Protein AF-E0LW92-F1 (afdb_monomer_lite)

pLDDT: mean 80.27, std 16.22, range [37.31, 95.62]

Radius of gyration: 15.67 Å; chains: 1; bounding box: 25×36×48 Å

Foldseek 3Di:
DQPQQQDPQPFDKDWDADPNDIWIWTWADDPPDHTDTHTDDPVVVVVSVCVRRPHPDPPPPD

Secondary structure (DSSP, 8-state):
-----------EEEEEEETTEEEEEEEE--TTSPPEEEEE-HHHHHHHHHHHTPPPPPP---

Structure (mmCIF, N/CA/C/O backbone):
data_AF-E0LW92-F1
#
_entry.id   AF-E0LW92-F1
#
loop_
_atom_site.group_PDB
_atom_site.id
_atom_site.type_symbol
_atom_site.label_atom_id
_atom_site.label_alt_id
_atom_site.label_comp_id
_atom_site.label_asym_id
_atom_site.label_entity_id
_atom_site.label_seq_id
_atom_site.pdbx_PDB_ins_code
_atom_site.Cartn_x
_atom_site.Cartn_y
_atom_site.Cartn_z
_atom_site.occupancy
_atom_site.B_iso_or_equiv
_atom_site.auth_seq_id
_atom_site.auth_comp_id
_atom_site.auth_asym_id
_atom_site.auth_atom_id
_atom_site.pdbx_PDB_model_num
ATOM 1 N N . MET A 1 1 ? -15.120 22.951 13.857 1.00 37.31 1 MET A N 1
ATOM 2 C CA . MET A 1 1 ? -14.280 22.047 13.040 1.00 37.31 1 MET A CA 1
ATOM 3 C C . MET A 1 1 ? -12.929 21.915 13.715 1.00 37.31 1 MET A C 1
ATOM 5 O O . MET A 1 1 ? -12.224 22.909 13.809 1.00 37.31 1 MET A O 1
ATOM 9 N N . SER A 1 2 ? -12.586 20.739 14.241 1.00 50.34 2 SER A N 1
ATOM 10 C CA . SER A 1 2 ? -11.219 20.491 14.711 1.00 50.34 2 SER A CA 1
ATOM 11 C C . SER A 1 2 ? -10.310 20.382 13.492 1.00 50.34 2 SER A C 1
ATOM 13 O O . SER A 1 2 ? -10.554 19.540 12.630 1.00 50.34 2 SER A O 1
ATOM 15 N N . ILE A 1 3 ? -9.295 21.240 13.412 1.00 49.31 3 ILE A N 1
ATOM 16 C CA . ILE A 1 3 ? -8.242 21.131 12.403 1.00 49.31 3 ILE A CA 1
ATOM 17 C C . ILE A 1 3 ? -7.507 19.822 12.693 1.00 49.31 3 ILE A C 1
ATOM 19 O O . ILE A 1 3 ? -6.782 19.703 13.680 1.00 49.31 3 ILE A O 1
ATOM 23 N N . VAL A 1 4 ? -7.763 18.804 11.876 1.00 58.06 4 VAL A N 1
ATOM 24 C CA . VAL A 1 4 ? -6.901 17.626 11.828 1.00 58.06 4 VAL A CA 1
ATOM 25 C C . VAL A 1 4 ? -5.590 18.122 11.229 1.00 58.06 4 VAL A C 1
ATOM 27 O O . VAL A 1 4 ? -5.602 18.676 10.131 1.00 58.06 4 VAL A O 1
ATOM 30 N N . SER A 1 5 ? -4.485 18.007 11.968 1.00 57.50 5 SER A N 1
ATOM 31 C CA . SER A 1 5 ? -3.162 18.314 11.423 1.00 57.50 5 SER A CA 1
ATOM 32 C C . SER A 1 5 ? -2.922 17.337 10.288 1.00 57.50 5 SER A C 1
ATOM 34 O O . SER A 1 5 ? -2.738 16.149 10.528 1.00 57.50 5 SER A O 1
ATOM 36 N N . GLN A 1 6 ? -2.981 17.819 9.052 1.00 59.00 6 GLN A N 1
ATOM 37 C CA . GLN A 1 6 ? -2.556 17.032 7.908 1.00 59.00 6 GLN A CA 1
ATOM 38 C C . GLN A 1 6 ? -1.031 17.012 7.949 1.00 59.00 6 GLN A C 1
ATOM 40 O O . GLN A 1 6 ? -0.371 17.941 7.480 1.00 59.00 6 GLN A O 1
ATOM 45 N N . ASN A 1 7 ? -0.467 15.981 8.580 1.00 63.66 7 ASN A N 1
ATOM 46 C CA . ASN A 1 7 ? 0.972 15.750 8.527 1.00 63.66 7 ASN A CA 1
ATOM 47 C C . ASN A 1 7 ? 1.405 15.644 7.058 1.00 63.66 7 ASN A C 1
ATOM 49 O O . ASN A 1 7 ? 0.625 15.242 6.193 1.00 63.66 7 ASN A O 1
ATOM 53 N N . ARG A 1 8 ? 2.657 15.998 6.745 1.00 67.19 8 ARG A N 1
ATOM 54 C CA . ARG A 1 8 ? 3.169 15.873 5.374 1.00 67.19 8 ARG A CA 1
ATOM 55 C C . ARG A 1 8 ? 2.972 14.430 4.898 1.00 67.19 8 ARG A C 1
ATOM 57 O O . ARG A 1 8 ? 3.390 13.500 5.583 1.00 67.19 8 ARG A O 1
ATOM 64 N N . ALA A 1 9 ? 2.337 14.253 3.738 1.00 65.50 9 ALA A N 1
ATOM 65 C CA . ALA A 1 9 ? 2.101 12.929 3.173 1.00 65.50 9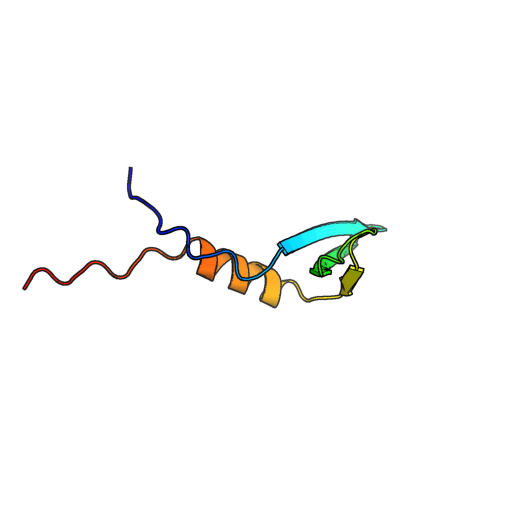 ALA A CA 1
ATOM 66 C C . ALA A 1 9 ? 3.444 12.198 2.993 1.00 65.50 9 ALA A C 1
ATOM 68 O O . ALA A 1 9 ? 4.279 12.607 2.188 1.00 65.50 9 ALA A O 1
ATOM 69 N N . VAL A 1 10 ? 3.651 11.138 3.778 1.00 71.75 10 VAL A N 1
ATOM 70 C CA . VAL A 1 10 ? 4.879 10.319 3.784 1.00 71.75 10 VAL A CA 1
ATOM 71 C C . VAL A 1 10 ? 4.934 9.317 2.629 1.00 71.75 10 VAL A C 1
ATOM 73 O O . VAL A 1 10 ? 5.985 8.752 2.346 1.00 71.75 10 VAL A O 1
ATOM 76 N N . GLY A 1 11 ? 3.819 9.112 1.932 1.00 81.81 11 GLY A N 1
ATOM 77 C CA . GLY A 1 11 ? 3.734 8.238 0.773 1.00 81.81 11 GLY A CA 1
ATOM 78 C C . GLY A 1 11 ? 2.367 8.320 0.107 1.00 81.81 11 GLY A C 1
ATOM 79 O O . GLY A 1 11 ? 1.408 8.835 0.683 1.00 81.81 11 GLY A O 1
ATOM 80 N N . GLN A 1 12 ? 2.290 7.807 -1.116 1.00 89.69 12 GLN A N 1
ATOM 81 C CA . GLN A 1 12 ? 1.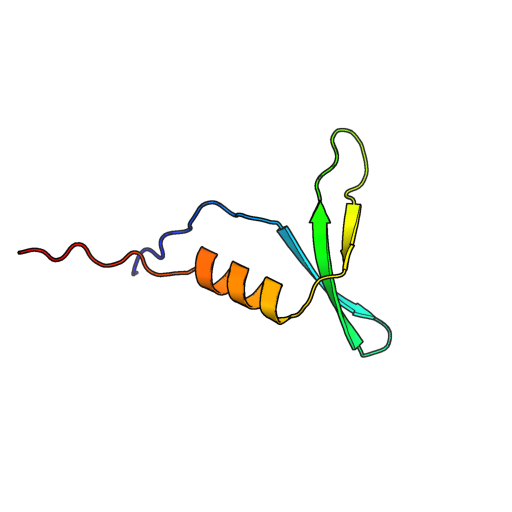041 7.628 -1.844 1.00 89.69 12 GLN A CA 1
ATOM 82 C C . GLN A 1 12 ? 0.755 6.135 -1.972 1.00 89.69 12 GLN A C 1
ATOM 84 O O . GLN A 1 12 ? 1.656 5.340 -2.235 1.00 89.69 12 GLN A O 1
ATOM 89 N N . PHE A 1 13 ? -0.505 5.755 -1.795 1.00 92.12 13 PHE A N 1
ATOM 90 C CA . PHE A 1 13 ? -0.930 4.362 -1.820 1.00 92.12 13 PHE A CA 1
ATOM 91 C C . PHE A 1 13 ? -2.118 4.189 -2.756 1.00 92.12 13 PHE A C 1
ATOM 93 O O . PHE A 1 13 ? -2.942 5.090 -2.918 1.00 92.12 13 PHE A O 1
ATOM 100 N N . ARG A 1 14 ? -2.223 3.002 -3.346 1.00 91.00 14 ARG A N 1
ATOM 101 C CA . ARG A 1 14 ? -3.346 2.564 -4.167 1.00 91.00 14 ARG A CA 1
ATOM 102 C C . ARG A 1 14 ? -3.944 1.310 -3.543 1.00 91.00 14 ARG A C 1
ATOM 104 O O . ARG A 1 14 ? -3.238 0.344 -3.275 1.00 91.00 14 ARG A O 1
ATOM 111 N N . CYS A 1 15 ? -5.256 1.322 -3.343 1.00 93.00 15 CYS A N 1
ATOM 112 C CA . CYS A 1 15 ? -6.032 0.142 -2.977 1.00 93.00 15 CYS A CA 1
ATOM 113 C C . CYS A 1 15 ? -6.939 -0.209 -4.157 1.00 93.00 15 CYS A C 1
ATOM 115 O O . CYS A 1 15 ? -7.648 0.660 -4.667 1.00 93.00 15 CYS A O 1
ATOM 117 N N . ARG A 1 16 ? -6.906 -1.461 -4.613 1.00 93.00 16 ARG A N 1
ATOM 118 C CA . ARG A 1 16 ? -7.786 -1.957 -5.681 1.00 93.00 16 ARG A CA 1
ATOM 119 C C . ARG A 1 16 ? -8.251 -3.376 -5.394 1.00 93.00 16 ARG A C 1
ATOM 121 O O . ARG A 1 16 ? -7.641 -4.085 -4.601 1.00 93.00 16 ARG A O 1
ATOM 128 N N . VAL A 1 17 ? -9.328 -3.790 -6.049 1.00 94.81 17 VAL A N 1
ATOM 129 C CA . VAL A 1 17 ? -9.794 -5.178 -6.020 1.00 94.81 17 VAL A CA 1
ATOM 130 C C . VAL A 1 17 ? -9.387 -5.839 -7.331 1.00 94.81 17 VAL A C 1
ATOM 132 O O . VAL A 1 17 ? -9.776 -5.373 -8.399 1.00 94.81 17 VAL A O 1
ATOM 135 N N . THR A 1 18 ? -8.613 -6.918 -7.248 1.00 92.81 18 THR A N 1
ATOM 136 C CA . THR A 1 18 ? -8.185 -7.725 -8.397 1.00 92.81 18 THR A CA 1
ATOM 137 C C . THR A 1 18 ? -8.630 -9.160 -8.156 1.00 92.81 18 THR A C 1
ATOM 139 O O . THR A 1 18 ? -8.277 -9.739 -7.133 1.00 92.81 18 THR A O 1
ATOM 142 N N . ALA A 1 19 ? -9.431 -9.724 -9.067 1.00 94.44 19 ALA A N 1
ATOM 143 C CA . ALA A 1 19 ? -9.981 -11.081 -8.942 1.00 94.44 19 ALA A CA 1
ATOM 144 C C . ALA A 1 19 ? -10.652 -11.359 -7.573 1.00 94.44 19 ALA A C 1
ATOM 146 O O . ALA A 1 19 ? -10.494 -12.425 -6.989 1.00 94.44 19 ALA A O 1
ATOM 147 N N . GLY A 1 20 ? -11.367 -10.368 -7.025 1.00 94.00 20 GLY A N 1
ATOM 148 C CA . GLY A 1 20 ? -12.039 -10.472 -5.722 1.00 94.00 20 GLY A CA 1
ATOM 149 C C . GLY A 1 20 ? -11.134 -10.271 -4.498 1.00 94.00 20 GLY A C 1
ATOM 150 O O . GLY A 1 20 ? -11.637 -10.203 -3.380 1.00 94.00 20 GLY A O 1
ATOM 151 N N . VAL A 1 21 ? -9.821 -10.105 -4.684 1.00 93.69 21 VAL A N 1
ATOM 152 C CA . VAL A 1 21 ? -8.853 -9.893 -3.600 1.00 93.69 21 VAL A CA 1
ATOM 153 C C . VAL A 1 21 ? -8.462 -8.419 -3.517 1.00 93.69 21 VA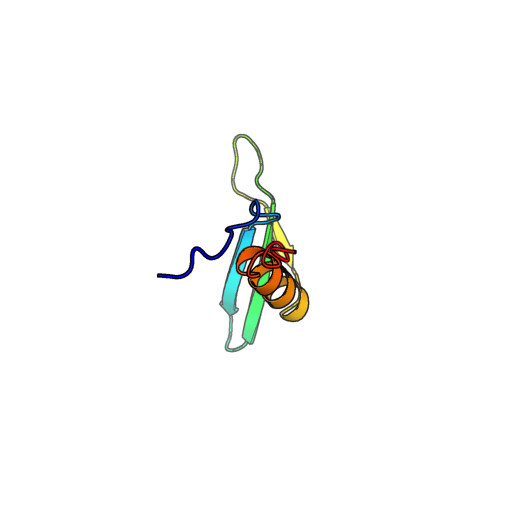L A C 1
ATOM 155 O O . VAL A 1 21 ? -8.212 -7.767 -4.532 1.00 93.69 21 VAL A O 1
ATOM 158 N N . ARG A 1 22 ? -8.393 -7.874 -2.295 1.00 94.06 22 ARG A N 1
ATOM 159 C CA . ARG A 1 22 ? -7.863 -6.522 -2.063 1.00 94.06 22 ARG A CA 1
ATOM 160 C C . ARG A 1 22 ? -6.349 -6.528 -2.238 1.00 94.06 22 ARG A C 1
ATOM 162 O O . ARG A 1 22 ? -5.645 -7.240 -1.529 1.00 94.06 22 ARG A O 1
ATOM 169 N N . VAL A 1 23 ? -5.868 -5.700 -3.153 1.00 95.38 23 VAL A N 1
ATOM 170 C CA . VAL A 1 23 ? -4.452 -5.483 -3.434 1.00 95.38 23 VAL A CA 1
ATOM 171 C C . VAL A 1 23 ? -4.082 -4.078 -2.982 1.00 95.38 23 VAL A C 1
ATOM 173 O O . VAL A 1 23 ? -4.768 -3.105 -3.309 1.00 95.38 23 VAL A O 1
ATOM 176 N N . TYR A 1 24 ? -2.992 -3.995 -2.229 1.00 95.62 24 TYR A N 1
ATOM 177 C CA . TYR A 1 24 ? -2.448 -2.754 -1.701 1.00 95.62 24 TYR A CA 1
ATOM 178 C C . TYR A 1 24 ? -1.087 -2.507 -2.344 1.00 95.62 24 TYR A C 1
ATOM 180 O O . TYR A 1 24 ? -0.220 -3.379 -2.327 1.00 95.62 24 TYR A O 1
ATOM 188 N N . GLU A 1 25 ? -0.904 -1.323 -2.917 1.00 95.31 25 GLU A N 1
ATOM 189 C CA . GLU A 1 25 ? 0.323 -0.926 -3.606 1.00 95.31 25 GLU A CA 1
ATOM 190 C C . GLU A 1 25 ? 0.795 0.430 -3.076 1.00 95.31 25 GLU A C 1
ATOM 192 O O . GLU A 1 25 ? -0.008 1.347 -2.887 1.00 95.31 25 GLU A O 1
ATOM 197 N N . GLN A 1 26 ? 2.097 0.577 -2.857 1.00 94.44 26 GLN A N 1
ATOM 198 C CA . GLN A 1 26 ? 2.728 1.878 -2.678 1.00 94.44 26 GLN A CA 1
ATOM 199 C C . GLN A 1 26 ? 3.105 2.441 -4.048 1.00 94.44 26 GLN A C 1
ATOM 201 O O . GLN A 1 26 ? 3.661 1.739 -4.894 1.00 94.44 26 GLN A O 1
ATOM 206 N N . ILE A 1 27 ? 2.794 3.715 -4.258 1.00 93.06 27 ILE A N 1
ATOM 207 C CA . ILE A 1 27 ? 3.130 4.447 -5.473 1.00 93.06 27 ILE A CA 1
ATOM 208 C C . ILE A 1 27 ? 4.497 5.094 -5.260 1.00 93.06 27 ILE A C 1
ATOM 210 O O . ILE A 1 27 ? 4.661 5.943 -4.382 1.00 93.06 27 ILE A O 1
ATOM 214 N N . ILE A 1 28 ? 5.470 4.692 -6.072 1.00 90.56 28 ILE A N 1
ATOM 215 C CA . ILE A 1 28 ? 6.800 5.292 -6.127 1.00 90.56 28 ILE A CA 1
ATOM 216 C C . ILE A 1 28 ? 6.828 6.209 -7.356 1.00 90.56 28 ILE A C 1
ATOM 218 O O . ILE A 1 28 ? 6.851 5.705 -8.486 1.00 90.56 28 ILE A O 1
ATOM 222 N N . PRO A 1 29 ? 6.761 7.540 -7.170 1.00 86.75 29 PRO A N 1
ATOM 223 C CA . PRO A 1 29 ? 6.781 8.469 -8.286 1.00 86.75 29 PRO A CA 1
ATOM 224 C C . PRO A 1 29 ? 8.127 8.398 -9.008 1.00 86.75 29 PRO A C 1
ATOM 226 O O . PRO A 1 29 ? 9.183 8.376 -8.374 1.00 86.75 29 PRO A O 1
ATOM 229 N N . VAL A 1 30 ? 8.079 8.370 -10.337 1.00 88.00 30 VAL A N 1
ATOM 230 C CA . VAL A 1 30 ? 9.263 8.370 -11.201 1.00 88.00 30 VAL A CA 1
ATOM 231 C C . VAL A 1 30 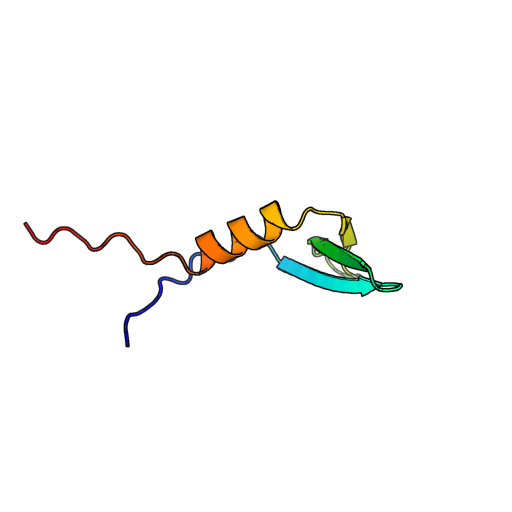? 9.217 9.620 -12.066 1.00 88.00 30 VAL A C 1
ATOM 233 O O . VAL A 1 30 ? 8.194 9.931 -12.673 1.00 88.00 30 VAL A O 1
ATOM 236 N N . THR A 1 31 ? 10.321 10.361 -12.125 1.00 86.69 31 THR A N 1
ATOM 237 C CA . THR A 1 31 ? 10.397 11.570 -12.950 1.00 86.69 31 THR A CA 1
ATOM 238 C C . THR A 1 31 ? 10.363 11.202 -14.432 1.00 86.69 31 THR A C 1
ATOM 240 O O . THR A 1 31 ? 11.191 10.422 -14.895 1.00 86.69 31 THR A O 1
ATOM 243 N N . GLY A 1 32 ? 9.435 11.801 -15.183 1.00 84.88 32 GLY A N 1
ATOM 244 C CA . GLY A 1 32 ? 9.389 11.684 -16.645 1.00 84.88 32 GLY A CA 1
ATOM 245 C C . GLY A 1 32 ? 8.780 10.386 -17.182 1.00 84.88 32 GLY A C 1
ATOM 246 O O . GLY A 1 32 ? 8.947 10.093 -18.362 1.00 84.88 32 GLY A O 1
ATOM 247 N N . GLY A 1 33 ? 8.071 9.613 -16.355 1.00 84.06 33 GLY A N 1
ATOM 248 C CA . GLY A 1 33 ? 7.466 8.353 -16.779 1.00 84.06 33 GLY A CA 1
ATOM 249 C C . GLY A 1 33 ? 6.311 7.890 -15.890 1.00 84.06 33 GLY A C 1
ATOM 250 O O . GLY A 1 33 ? 5.926 8.588 -14.950 1.00 84.06 33 GLY A O 1
ATOM 251 N N . PRO A 1 34 ? 5.723 6.720 -16.194 1.00 88.12 34 PRO A N 1
ATOM 252 C CA . PRO A 1 34 ? 4.697 6.122 -15.352 1.00 88.12 34 PRO A CA 1
ATOM 253 C C . PRO A 1 34 ? 5.252 5.786 -13.961 1.00 88.12 34 PRO A C 1
ATOM 255 O O . PRO A 1 34 ? 6.416 5.417 -13.806 1.00 88.12 34 PRO A O 1
ATOM 258 N N . ASN A 1 35 ? 4.393 5.891 -12.946 1.00 90.31 35 ASN A N 1
ATOM 259 C CA . ASN A 1 35 ? 4.755 5.539 -11.577 1.00 90.31 35 ASN A CA 1
ATOM 260 C C . ASN A 1 35 ? 5.090 4.049 -11.456 1.00 90.31 35 ASN A C 1
ATOM 262 O O . ASN A 1 35 ? 4.471 3.202 -12.103 1.00 90.31 35 ASN A O 1
ATOM 266 N N . ASN A 1 36 ? 5.999 3.738 -10.537 1.00 89.94 36 ASN A N 1
ATOM 267 C CA . ASN A 1 36 ? 6.242 2.371 -10.106 1.00 89.94 36 ASN A CA 1
ATOM 268 C C . ASN A 1 36 ? 5.264 1.998 -8.986 1.00 89.94 36 ASN A C 1
ATOM 270 O O . ASN A 1 36 ? 4.955 2.812 -8.114 1.00 89.94 36 ASN A O 1
ATOM 274 N N . TYR A 1 37 ? 4.797 0.751 -8.997 1.00 92.88 37 TYR A N 1
ATOM 275 C CA . TYR A 1 37 ? 3.873 0.221 -7.997 1.00 92.88 37 TYR A CA 1
ATOM 276 C C . TYR A 1 37 ? 4.539 -0.942 -7.273 1.00 92.88 37 TYR A C 1
ATOM 278 O O . TYR A 1 37 ? 4.897 -1.939 -7.896 1.00 92.88 37 TYR A O 1
ATOM 286 N N . GLN A 1 38 ? 4.717 -0.808 -5.961 1.00 93.25 38 GLN A N 1
ATOM 287 C CA . GLN A 1 38 ? 5.296 -1.859 -5.127 1.00 93.25 38 GLN A CA 1
ATOM 288 C C . GLN A 1 38 ? 4.208 -2.498 -4.261 1.00 93.25 38 GLN A C 1
ATOM 290 O O . GLN A 1 38 ? 3.459 -1.760 -3.614 1.00 93.25 38 GLN A O 1
ATOM 295 N N . PRO A 1 39 ? 4.099 -3.839 -4.213 1.00 94.44 39 PRO A N 1
ATOM 296 C CA . PRO A 1 39 ? 3.178 -4.509 -3.305 1.00 94.44 39 PRO A CA 1
ATOM 297 C C . PRO A 1 39 ? 3.436 -4.092 -1.856 1.00 94.44 39 PRO A C 1
ATOM 299 O O . PRO A 1 39 ? 4.579 -4.041 -1.406 1.00 94.44 39 PRO A O 1
ATOM 302 N N . THR A 1 40 ? 2.370 -3.814 -1.117 1.00 94.56 40 THR A N 1
ATOM 303 C CA . THR A 1 40 ? 2.436 -3.529 0.317 1.00 94.56 40 THR A CA 1
ATOM 304 C C . THR A 1 40 ? 1.314 -4.250 1.055 1.00 94.56 40 THR A C 1
ATOM 306 O O . THR A 1 40 ? 0.480 -4.932 0.457 1.00 94.56 40 THR A O 1
ATOM 309 N N . THR A 1 41 ? 1.293 -4.130 2.377 1.00 94.75 41 THR A N 1
ATOM 310 C CA . THR A 1 41 ? 0.261 -4.741 3.213 1.00 94.75 41 THR A CA 1
ATOM 311 C C . THR A 1 41 ? -0.797 -3.720 3.609 1.00 94.75 41 THR A C 1
ATOM 313 O O . THR A 1 41 ? -0.544 -2.518 3.703 1.00 94.75 41 THR A O 1
ATOM 316 N N . ARG A 1 42 ? -1.997 -4.218 3.917 1.00 94.12 42 ARG A N 1
ATOM 317 C CA . ARG A 1 42 ? -3.083 -3.416 4.492 1.00 94.12 42 ARG A CA 1
ATOM 318 C C . ARG A 1 42 ? -2.626 -2.624 5.723 1.00 94.12 42 ARG A C 1
ATOM 320 O O . ARG A 1 42 ? -2.955 -1.450 5.841 1.00 94.12 42 ARG A O 1
ATOM 327 N N . LEU A 1 43 ? -1.847 -3.263 6.599 1.00 94.12 43 LEU A N 1
ATOM 328 C CA . LEU A 1 43 ? -1.371 -2.677 7.851 1.00 94.12 43 LEU A CA 1
ATOM 329 C C . LEU A 1 43 ? -0.512 -1.427 7.610 1.00 94.12 43 LEU A C 1
ATOM 331 O O . LEU A 1 43 ? -0.650 -0.438 8.324 1.00 94.12 43 LEU A O 1
ATOM 335 N N . VAL A 1 44 ? 0.344 -1.449 6.583 1.00 90.88 44 VAL A N 1
ATOM 336 C CA . VAL A 1 44 ? 1.181 -0.297 6.212 1.00 90.88 44 VAL A CA 1
ATOM 337 C C . VAL A 1 44 ? 0.318 0.872 5.735 1.00 90.88 44 VAL A C 1
ATOM 339 O O . VAL A 1 44 ? 0.526 2.003 6.174 1.00 90.88 44 VAL A O 1
ATOM 342 N N . VAL A 1 45 ? -0.685 0.603 4.893 1.00 90.56 45 VAL A N 1
ATOM 343 C CA . VAL A 1 45 ? -1.608 1.635 4.389 1.00 90.56 45 VAL A CA 1
ATOM 344 C C . VAL A 1 45 ? -2.430 2.248 5.525 1.00 90.56 45 VAL A C 1
ATOM 346 O O . VAL A 1 45 ? -2.535 3.469 5.618 1.00 90.56 45 VAL A O 1
ATOM 349 N N . GLU A 1 46 ? -2.981 1.421 6.414 1.00 90.19 46 GLU A N 1
ATOM 350 C CA . GLU A 1 46 ? -3.764 1.888 7.565 1.00 90.19 46 GLU A CA 1
ATOM 351 C C . GLU A 1 46 ? -2.908 2.689 8.553 1.00 90.19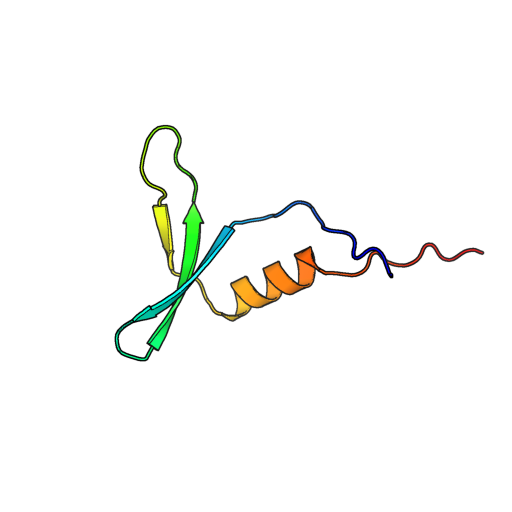 46 GLU A C 1
ATOM 353 O O . GLU A 1 46 ? -3.342 3.730 9.041 1.00 90.19 46 GLU A O 1
ATOM 358 N N . SER A 1 47 ? -1.668 2.260 8.804 1.00 88.75 47 SER A N 1
ATOM 359 C CA . SER A 1 47 ? -0.723 2.999 9.647 1.00 88.75 47 SER A CA 1
ATOM 360 C C . SER A 1 47 ? -0.397 4.380 9.065 1.00 88.75 47 SER A C 1
ATOM 362 O O . SER A 1 47 ? -0.469 5.387 9.773 1.00 88.75 47 SER A O 1
ATOM 364 N N . ALA A 1 48 ? -0.121 4.458 7.759 1.00 86.50 48 ALA A N 1
ATOM 365 C CA . ALA A 1 48 ? 0.137 5.727 7.082 1.00 86.50 48 ALA A CA 1
ATOM 366 C C . ALA A 1 48 ? -1.088 6.657 7.099 1.00 86.50 48 ALA A C 1
ATOM 368 O O . ALA A 1 48 ? -0.946 7.857 7.336 1.00 86.50 48 ALA A O 1
ATOM 369 N N . TRP A 1 49 ? -2.290 6.106 6.909 1.00 85.75 49 TRP A N 1
ATOM 370 C CA . TRP A 1 49 ? -3.546 6.850 7.016 1.00 85.75 49 TRP A CA 1
ATOM 371 C C . TRP A 1 49 ? -3.750 7.424 8.421 1.00 85.75 49 TRP A C 1
ATOM 373 O O . TRP A 1 49 ? -4.020 8.615 8.579 1.00 85.75 49 TRP A O 1
ATOM 383 N N . ASN A 1 50 ? -3.564 6.592 9.447 1.00 85.12 50 ASN A N 1
ATOM 384 C CA . ASN A 1 50 ? -3.695 7.001 10.842 1.00 85.12 50 ASN A CA 1
ATOM 385 C C . ASN A 1 50 ? -2.679 8.083 11.213 1.00 85.12 50 ASN A C 1
ATOM 387 O O . ASN A 1 50 ? -3.023 9.013 11.936 1.00 85.12 50 ASN A O 1
ATOM 391 N N . ASN A 1 51 ? -1.449 7.991 10.700 1.00 82.94 51 ASN A N 1
ATOM 392 C CA . ASN A 1 51 ? -0.441 9.027 10.894 1.00 82.94 51 ASN A CA 1
ATOM 393 C C . ASN A 1 51 ? -0.856 10.345 10.221 1.00 82.94 51 ASN A C 1
ATOM 395 O O . ASN A 1 51 ? -0.826 11.394 10.864 1.00 82.94 51 ASN A O 1
ATOM 399 N N . PHE A 1 52 ? -1.300 10.294 8.963 1.00 80.56 52 PHE A N 1
ATOM 400 C CA . PHE A 1 52 ? -1.691 11.486 8.206 1.00 80.56 52 PHE A CA 1
ATOM 401 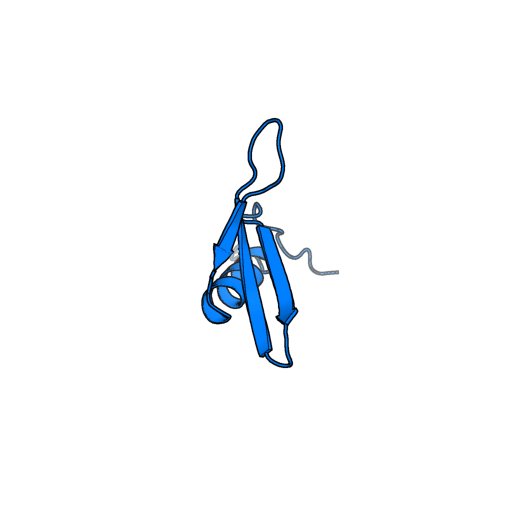C C . PHE A 1 52 ? -2.856 12.247 8.852 1.00 80.56 52 PHE A C 1
ATOM 403 O O . PHE A 1 52 ? -2.821 13.472 8.914 1.00 80.56 52 PHE A O 1
ATOM 410 N N . TYR A 1 53 ? -3.859 11.524 9.358 1.00 75.88 53 TYR A N 1
ATOM 411 C CA . TYR A 1 53 ? -5.023 12.098 10.043 1.00 75.88 53 TYR A CA 1
ATOM 412 C C . TYR A 1 53 ? -4.880 12.154 11.568 1.00 75.88 53 TYR A C 1
ATOM 414 O O . TYR A 1 53 ? -5.867 12.391 12.275 1.00 75.88 53 TYR A O 1
ATOM 422 N N . SER A 1 54 ? -3.680 11.924 12.104 1.00 70.69 54 SER A N 1
ATOM 423 C CA . SER A 1 54 ? -3.474 12.014 13.546 1.00 70.69 54 SER A CA 1
ATOM 424 C C . SER A 1 54 ? -3.769 13.439 14.024 1.00 70.69 54 SER A C 1
ATOM 426 O O . SER A 1 54 ? -3.355 14.434 13.426 1.00 70.69 54 SER A O 1
ATOM 428 N N . ARG A 1 55 ? -4.547 13.564 15.105 1.00 61.12 55 ARG A N 1
ATOM 429 C CA . ARG A 1 55 ? -4.740 14.869 15.744 1.00 61.12 55 ARG A CA 1
ATOM 430 C C . ARG A 1 55 ? -3.397 15.291 16.343 1.00 61.12 55 ARG A C 1
ATOM 432 O O . ARG A 1 55 ? -2.777 14.464 17.016 1.00 61.12 55 ARG A O 1
ATOM 439 N N . PRO A 1 56 ? -2.957 16.545 16.149 1.00 60.44 56 PRO A N 1
ATOM 440 C CA . PRO A 1 56 ? -1.784 17.029 16.853 1.00 60.44 56 PRO A CA 1
ATOM 441 C C . PRO A 1 56 ? -2.068 16.905 18.352 1.00 60.44 56 PRO A C 1
ATOM 443 O O . PRO A 1 56 ? -3.193 17.171 18.793 1.00 60.44 56 PRO A O 1
ATOM 446 N N . ALA A 1 57 ? -1.076 16.461 19.128 1.00 60.31 57 ALA A N 1
ATOM 447 C CA . ALA A 1 57 ? -1.174 16.517 20.579 1.00 60.31 57 ALA A CA 1
ATOM 448 C C . ALA A 1 57 ? -1.532 17.962 20.942 1.00 60.31 57 ALA A C 1
ATOM 450 O O . ALA A 1 57 ? -0.818 18.887 20.550 1.00 60.31 57 ALA A O 1
ATOM 451 N N . GLN A 1 58 ? -2.680 18.168 21.592 1.00 57.88 58 GLN A N 1
ATOM 452 C CA . GLN A 1 58 ? -3.062 19.501 22.046 1.00 57.88 58 GLN A CA 1
ATOM 453 C C . GLN A 1 58 ? -1.885 20.058 22.854 1.00 57.88 58 GLN A C 1
ATOM 455 O O . GLN A 1 58 ? -1.373 19.330 23.714 1.00 57.88 58 GLN A O 1
ATOM 460 N N . PRO A 1 59 ? -1.433 21.301 22.601 1.00 52.22 59 PRO A N 1
ATOM 461 C CA . PRO A 1 59 ? -0.515 21.939 23.524 1.00 52.22 59 PRO A CA 1
ATOM 462 C C . PRO A 1 59 ? -1.204 21.886 24.884 1.00 52.22 59 PRO A C 1
ATOM 464 O O . PRO A 1 59 ? -2.331 22.367 25.017 1.00 52.22 59 PRO A O 1
ATOM 467 N N . ARG A 1 60 ? -0.578 21.235 25.870 1.00 49.56 60 ARG A N 1
ATOM 468 C CA . ARG A 1 60 ? -0.983 21.423 27.261 1.00 49.56 60 ARG A CA 1
ATOM 469 C C . ARG A 1 60 ? -0.835 22.916 27.512 1.00 49.56 60 ARG A C 1
ATOM 471 O O . ARG A 1 60 ? 0.283 23.419 27.568 1.00 49.56 60 ARG A O 1
ATOM 478 N N . VAL A 1 61 ? -1.962 23.615 27.552 1.00 52.12 61 VAL A N 1
ATOM 479 C CA . VAL A 1 61 ? -2.017 24.967 28.087 1.00 52.12 61 VAL A CA 1
ATOM 480 C C . VAL A 1 61 ? -1.867 24.764 29.588 1.00 52.12 61 VAL A C 1
ATOM 482 O O . VAL A 1 61 ? -2.806 24.316 30.247 1.00 52.12 61 VAL A O 1
ATOM 485 N N . SER A 1 62 ? -0.627 24.898 30.054 1.00 50.00 62 SER A N 1
ATOM 486 C CA . SER A 1 62 ? -0.277 24.957 31.473 1.00 50.00 62 SER A CA 1
ATOM 487 C C . SER A 1 62 ? -0.714 26.290 32.060 1.00 50.00 62 SER A C 1
ATOM 489 O O . SER A 1 62 ? -0.650 27.294 31.313 1.00 50.00 62 SER A O 1
#

Sequence (62 aa):
MSIVSQNRAVGQFRCRVTAGVRVYEQIIPVTGGPNNYQPTTRLVVESAWNNFYSRPAQPRVS